Protein AF-A0A7C4FHX4-F1 (afdb_monomer_lite)

pLDDT: mean 87.37, std 19.57, range [30.48, 98.56]

Structure (mmCIF, N/CA/C/O backbone):
data_AF-A0A7C4FHX4-F1
#
_entry.id   AF-A0A7C4FHX4-F1
#
loop_
_atom_site.group_PDB
_atom_site.id
_atom_site.type_symbol
_atom_site.label_atom_id
_atom_site.label_alt_id
_atom_site.label_comp_id
_atom_site.label_asym_id
_atom_site.label_entity_id
_atom_site.label_seq_id
_atom_site.pdbx_PDB_ins_code
_atom_site.Cartn_x
_atom_site.Cartn_y
_atom_site.Cartn_z
_atom_site.occupancy
_atom_site.B_iso_or_equiv
_atom_site.auth_seq_id
_atom_site.auth_comp_id
_atom_site.auth_asym_id
_atom_site.auth_atom_id
_atom_site.pdbx_PDB_model_num
ATOM 1 N N . MET A 1 1 ? -48.547 7.059 -0.759 1.00 37.81 1 MET A N 1
ATOM 2 C CA . MET A 1 1 ? -47.807 5.894 -1.302 1.00 37.81 1 MET A CA 1
ATOM 3 C C . MET A 1 1 ? -46.432 6.343 -1.781 1.00 37.81 1 MET A C 1
ATOM 5 O O . MET A 1 1 ? -46.345 7.101 -2.734 1.00 37.81 1 MET A O 1
ATOM 9 N N . LYS A 1 2 ? -45.365 5.956 -1.067 1.00 35.03 2 LYS A N 1
ATOM 10 C CA . LYS A 1 2 ? -43.971 6.321 -1.378 1.00 35.03 2 LYS A CA 1
ATOM 11 C C . LYS A 1 2 ? -43.471 5.486 -2.561 1.00 35.03 2 LYS A C 1
ATOM 13 O O . LYS A 1 2 ? -43.389 4.265 -2.446 1.00 35.03 2 LYS A O 1
ATOM 18 N N . SER A 1 3 ? -43.112 6.125 -3.675 1.00 36.72 3 SER A N 1
ATOM 19 C CA . SER A 1 3 ? -42.456 5.446 -4.795 1.00 36.72 3 SER A CA 1
ATOM 20 C C . SER A 1 3 ? -41.048 5.010 -4.373 1.00 36.72 3 SER A C 1
ATOM 22 O O . SER A 1 3 ? -40.188 5.847 -4.082 1.00 36.72 3 SER A O 1
ATOM 24 N N . ARG A 1 4 ? -40.798 3.702 -4.327 1.00 38.78 4 ARG A N 1
ATOM 25 C CA . ARG A 1 4 ? -39.459 3.143 -4.125 1.00 38.78 4 ARG A CA 1
ATOM 26 C C . ARG A 1 4 ? -38.641 3.394 -5.394 1.00 38.78 4 ARG A C 1
ATOM 28 O O . ARG A 1 4 ? -38.799 2.670 -6.373 1.00 38.78 4 ARG A O 1
ATOM 35 N N . LYS A 1 5 ? -37.764 4.403 -5.389 1.00 38.41 5 LYS A N 1
ATOM 36 C CA . LYS A 1 5 ? -36.687 4.490 -6.383 1.00 38.41 5 LYS A CA 1
ATOM 37 C C . LYS A 1 5 ? -35.780 3.275 -6.168 1.00 38.41 5 LYS A C 1
ATOM 39 O O . LYS A 1 5 ? -35.130 3.166 -5.130 1.00 38.41 5 LYS A O 1
ATOM 44 N N . LYS A 1 6 ? -35.803 2.327 -7.110 1.00 33.31 6 LYS A N 1
ATOM 45 C CA . LYS A 1 6 ? -34.805 1.257 -7.200 1.00 33.31 6 LYS A CA 1
ATOM 46 C C . LYS A 1 6 ? -33.448 1.932 -7.381 1.00 33.31 6 LYS A C 1
ATOM 48 O O . LYS A 1 6 ? -33.211 2.569 -8.402 1.00 33.31 6 LYS A O 1
ATOM 53 N N . TRP A 1 7 ? -32.597 1.825 -6.371 1.00 30.48 7 TRP A N 1
ATOM 54 C CA . TRP A 1 7 ? -31.204 2.226 -6.468 1.00 30.48 7 TRP A CA 1
ATOM 55 C C . TRP A 1 7 ? -30.517 1.279 -7.454 1.00 30.48 7 TRP A C 1
ATOM 57 O O . TRP A 1 7 ? -30.493 0.066 -7.250 1.00 30.48 7 TRP A O 1
ATOM 67 N N . SER A 1 8 ? -30.032 1.831 -8.563 1.00 30.69 8 SER A N 1
ATOM 68 C CA . SER A 1 8 ? -29.131 1.162 -9.501 1.00 30.69 8 SER A CA 1
ATOM 69 C C . SER A 1 8 ? -27.881 0.668 -8.754 1.00 30.69 8 SER A C 1
ATOM 71 O O . SER A 1 8 ? -27.397 1.399 -7.890 1.00 30.69 8 SER A O 1
ATOM 73 N N . PRO A 1 9 ? -27.297 -0.503 -9.082 1.00 33.03 9 PRO A N 1
ATOM 74 C CA . PRO A 1 9 ? -26.186 -1.085 -8.320 1.00 33.03 9 PRO A CA 1
ATOM 75 C C . PRO A 1 9 ? -24.843 -0.356 -8.489 1.00 33.03 9 PRO A C 1
ATOM 77 O O . PRO A 1 9 ? -23.806 -0.875 -8.089 1.00 33.03 9 PRO A O 1
ATOM 80 N N . LEU A 1 10 ? -24.832 0.848 -9.061 1.00 31.66 10 LEU A N 1
ATOM 81 C CA . LEU A 1 10 ? -23.627 1.641 -9.271 1.00 31.66 10 LEU A CA 1
ATOM 82 C C . LEU A 1 10 ? -23.225 2.367 -7.974 1.00 31.66 10 LEU A C 1
ATOM 84 O O . LEU A 1 10 ? -23.135 3.590 -7.917 1.00 31.66 10 LEU A O 1
ATOM 88 N N . PHE A 1 11 ? -23.001 1.603 -6.905 1.00 30.61 11 PHE A N 1
ATOM 89 C CA . PHE A 1 11 ? -22.146 2.067 -5.822 1.00 30.61 11 PHE A CA 1
ATOM 90 C C . PHE A 1 11 ? -20.730 2.125 -6.389 1.00 30.61 11 PHE A C 1
ATOM 92 O O . PHE A 1 11 ? -20.066 1.106 -6.562 1.00 30.61 11 PHE A O 1
ATOM 99 N N . ILE A 1 12 ? -20.303 3.336 -6.741 1.00 35.62 12 ILE A N 1
ATOM 100 C CA . ILE A 1 12 ? -18.940 3.649 -7.162 1.00 35.62 12 ILE A CA 1
ATOM 101 C C . ILE A 1 12 ? -18.048 3.504 -5.924 1.00 35.62 12 ILE A C 1
ATOM 103 O O . ILE A 1 12 ? -17.749 4.464 -5.220 1.00 35.62 12 ILE A O 1
ATOM 107 N N . THR A 1 13 ? -17.654 2.272 -5.617 1.00 32.62 13 THR A N 1
ATOM 108 C CA . THR A 1 13 ? -16.429 2.019 -4.865 1.00 32.62 13 THR A CA 1
ATOM 109 C C . THR A 1 13 ? -15.268 2.370 -5.787 1.00 32.62 13 THR A C 1
ATOM 111 O O . THR A 1 13 ? -15.250 1.899 -6.924 1.00 32.62 13 THR A O 1
ATOM 114 N N . VAL A 1 14 ? -14.379 3.239 -5.296 1.00 41.62 14 VAL A N 1
ATOM 115 C CA . VAL A 1 14 ? -13.094 3.701 -5.853 1.00 41.62 14 VAL A CA 1
ATOM 116 C C . VAL A 1 14 ? -12.706 2.996 -7.165 1.00 41.62 14 VAL A C 1
ATOM 118 O O . VAL A 1 14 ? -12.509 1.779 -7.148 1.00 41.62 14 VAL A O 1
ATOM 121 N N . PRO A 1 15 ? -12.599 3.711 -8.303 1.00 38.47 15 PRO A N 1
ATOM 122 C CA . PRO A 1 15 ? -12.451 3.081 -9.605 1.00 38.47 15 PRO A CA 1
ATOM 123 C C . PRO A 1 15 ? -11.221 2.175 -9.613 1.00 38.47 15 PRO A C 1
ATOM 125 O O . PRO A 1 15 ? -10.069 2.604 -9.495 1.00 38.47 15 PRO A O 1
ATOM 128 N N . ASN A 1 16 ? -11.509 0.888 -9.743 1.00 36.78 16 ASN A N 1
ATOM 129 C CA . ASN A 1 16 ? -10.551 -0.152 -10.043 1.00 36.78 16 ASN A CA 1
ATOM 130 C C . ASN A 1 16 ? -9.837 0.262 -11.344 1.00 36.78 16 ASN A C 1
ATOM 132 O O . ASN A 1 16 ? -10.502 0.477 -12.360 1.00 36.78 16 ASN A O 1
ATOM 136 N N . VAL A 1 17 ? -8.507 0.406 -11.337 1.00 49.81 17 VAL A N 1
ATOM 137 C CA . VAL A 1 17 ? -7.730 0.923 -12.493 1.00 49.81 17 VAL A CA 1
ATOM 138 C C . VAL A 1 17 ? -7.957 0.079 -13.759 1.00 49.81 17 VAL A C 1
ATOM 140 O O . VAL A 1 17 ? -7.828 0.570 -14.875 1.00 49.81 17 VAL A O 1
ATOM 143 N N . ARG A 1 18 ? -8.375 -1.184 -13.600 1.00 46.84 18 ARG A N 1
ATOM 144 C CA . ARG A 1 18 ? -8.706 -2.103 -14.703 1.00 46.84 18 ARG A CA 1
ATOM 145 C C . ARG A 1 18 ? -10.135 -1.989 -15.249 1.00 46.84 18 ARG A C 1
ATOM 147 O O . ARG A 1 18 ? -10.425 -2.618 -16.263 1.00 46.84 18 ARG A O 1
ATOM 154 N N . LEU A 1 19 ? -11.032 -1.251 -14.591 1.00 45.66 19 LEU A N 1
ATOM 155 C CA . LEU A 1 19 ? -12.437 -1.122 -15.009 1.00 45.66 19 LEU A CA 1
ATOM 156 C C . LEU A 1 19 ? -12.704 0.091 -15.903 1.00 45.66 19 LEU A C 1
ATOM 158 O O . LEU A 1 19 ? -13.733 0.112 -16.574 1.00 45.66 19 LEU A O 1
ATOM 162 N N . VAL A 1 20 ? -11.772 1.045 -16.012 1.00 52.12 20 VAL A N 1
ATOM 163 C CA . VAL A 1 20 ? -11.787 2.017 -17.11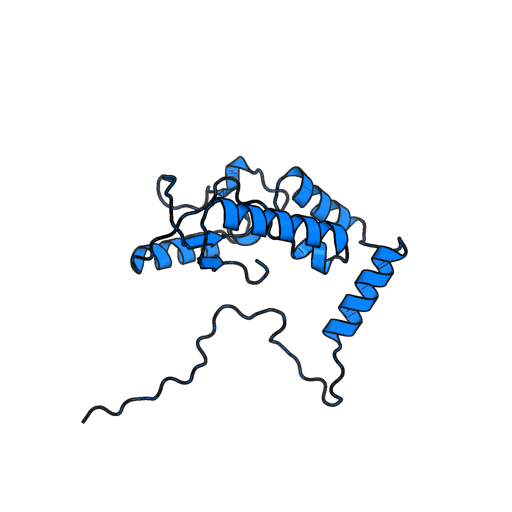8 1.00 52.12 20 VAL A CA 1
ATOM 164 C C . VAL A 1 20 ? -11.251 1.314 -18.366 1.00 52.12 20 VAL A C 1
ATOM 166 O O . VAL A 1 20 ? -10.170 1.602 -18.873 1.00 52.12 20 VAL A O 1
ATOM 169 N N . LYS A 1 21 ? -12.001 0.321 -18.853 1.00 48.88 21 LYS A N 1
ATOM 170 C CA . LYS A 1 21 ? -11.812 -0.187 -20.205 1.00 48.88 21 LYS A CA 1
ATOM 171 C C . LYS A 1 21 ? -12.320 0.905 -21.136 1.00 48.88 21 LYS A C 1
ATOM 173 O O . LYS A 1 21 ? -13.514 0.986 -21.405 1.00 48.88 21 LYS A O 1
ATOM 178 N N . VAL A 1 22 ? -11.420 1.754 -21.627 1.00 57.22 22 VAL A N 1
ATOM 179 C CA . VAL A 1 22 ? -11.656 2.392 -22.924 1.00 57.22 22 VAL A CA 1
ATOM 180 C C . VAL A 1 22 ? -11.724 1.228 -23.904 1.00 57.22 22 VAL A C 1
ATOM 182 O O . VAL A 1 22 ? -10.710 0.601 -24.207 1.00 57.22 22 VAL A O 1
ATOM 185 N N . VAL A 1 23 ? -12.946 0.831 -24.254 1.00 64.81 23 VAL A N 1
ATOM 186 C CA . VAL A 1 23 ? -13.182 -0.344 -25.088 1.00 64.81 23 VAL A CA 1
ATOM 187 C C . VAL A 1 23 ? -12.606 -0.030 -26.461 1.00 64.81 23 VAL A C 1
ATOM 189 O O . VAL A 1 23 ? -13.082 0.871 -27.150 1.00 64.81 23 VAL A O 1
ATOM 192 N N . CYS A 1 24 ? -11.553 -0.750 -26.847 1.00 70.12 24 CYS A N 1
ATOM 193 C CA . CYS A 1 24 ? -11.095 -0.738 -28.225 1.00 70.12 24 CYS A CA 1
ATOM 194 C C . CYS A 1 24 ? -12.240 -1.292 -29.089 1.00 70.12 24 CYS A C 1
ATOM 196 O O . CYS A 1 24 ? -12.691 -2.403 -28.808 1.00 70.12 24 CYS A O 1
ATOM 198 N N . PRO A 1 25 ? -12.699 -0.593 -30.145 1.00 78.12 25 PRO A N 1
ATOM 199 C CA . PRO A 1 25 ? -13.762 -1.103 -31.018 1.00 78.12 25 PRO A CA 1
ATOM 200 C C . PRO A 1 25 ? -13.433 -2.446 -31.688 1.00 78.12 25 PRO A C 1
ATOM 202 O O . PRO A 1 25 ? -14.314 -3.078 -32.254 1.00 78.12 25 PRO A O 1
ATOM 205 N N . GLN A 1 26 ? -12.162 -2.854 -31.656 1.00 83.19 26 GLN A N 1
ATOM 206 C CA . GLN A 1 26 ? -11.638 -4.101 -32.213 1.00 83.19 26 GLN A CA 1
ATOM 207 C C . GLN A 1 26 ? -11.336 -5.159 -31.134 1.00 83.19 26 GLN A C 1
ATOM 209 O O . GLN A 1 26 ? -10.627 -6.120 -31.408 1.00 83.19 26 GLN A O 1
ATOM 214 N N . ASP A 1 27 ? -11.807 -4.953 -29.899 1.00 81.12 27 ASP A N 1
ATOM 215 C CA . ASP A 1 27 ? -11.621 -5.858 -28.750 1.00 81.12 27 ASP A CA 1
ATOM 216 C C . ASP A 1 27 ? -10.149 -6.193 -28.423 1.00 81.12 27 ASP A C 1
ATOM 218 O O . ASP A 1 27 ? -9.807 -7.233 -27.863 1.00 81.12 27 ASP A O 1
ATOM 222 N N . ILE A 1 28 ? -9.233 -5.279 -28.757 1.00 83.06 28 ILE A N 1
ATOM 223 C CA . ILE A 1 28 ? -7.813 -5.434 -28.436 1.00 83.06 28 ILE A CA 1
ATOM 224 C C . ILE A 1 28 ? -7.590 -5.098 -26.958 1.00 83.06 28 ILE A C 1
ATOM 226 O O . ILE A 1 28 ? -7.807 -3.965 -26.517 1.00 83.06 28 ILE A O 1
ATOM 230 N N . GLU A 1 29 ? -7.065 -6.060 -26.195 1.00 84.69 29 GLU A N 1
ATOM 231 C CA . GLU A 1 29 ? -6.691 -5.889 -24.786 1.00 84.69 29 GLU A CA 1
ATOM 232 C C . GLU A 1 29 ? -5.381 -5.084 -24.622 1.00 84.69 29 GLU A C 1
ATOM 234 O O . GLU A 1 29 ? -4.370 -5.592 -24.128 1.00 84.69 29 GLU A O 1
ATOM 239 N N . VAL A 1 30 ? -5.375 -3.808 -25.023 1.00 85.31 30 VAL A N 1
ATOM 240 C CA . VAL A 1 30 ? -4.167 -2.955 -25.041 1.00 85.31 30 VAL A CA 1
ATOM 241 C C . VAL A 1 30 ? -3.443 -2.945 -23.690 1.00 85.31 30 VAL A C 1
ATOM 243 O O . VAL A 1 30 ? -2.233 -3.153 -23.642 1.00 85.31 30 VAL A O 1
ATOM 246 N N . SER A 1 31 ? -4.162 -2.782 -22.574 1.00 83.50 31 SER A N 1
ATOM 247 C CA . SER A 1 31 ? -3.558 -2.758 -21.232 1.00 83.50 31 SER A CA 1
ATOM 248 C C . SER A 1 31 ? -2.810 -4.052 -20.897 1.00 83.50 31 SER A C 1
ATOM 250 O O . SER A 1 31 ? -1.742 -4.012 -20.287 1.00 83.50 31 SER A O 1
ATOM 252 N N . LYS A 1 32 ? -3.341 -5.201 -21.330 1.00 87.00 32 LYS A N 1
ATOM 253 C CA . LYS A 1 32 ? -2.716 -6.511 -21.129 1.00 87.00 32 LYS A CA 1
ATOM 254 C C . LYS A 1 32 ? -1.471 -6.655 -21.993 1.00 87.00 32 LYS A C 1
ATOM 256 O O . LYS A 1 32 ? -0.438 -7.077 -21.485 1.00 87.00 32 LYS A O 1
ATOM 261 N N . ILE A 1 33 ? -1.545 -6.257 -23.264 1.00 90.62 33 ILE A N 1
ATOM 262 C CA . ILE A 1 33 ? -0.397 -6.273 -24.179 1.00 90.62 33 ILE A CA 1
ATOM 263 C C . ILE A 1 33 ? 0.738 -5.411 -23.614 1.00 90.62 33 ILE A C 1
ATOM 265 O O . ILE A 1 33 ? 1.866 -5.883 -23.491 1.00 90.62 33 ILE A O 1
ATOM 269 N N . VAL A 1 34 ? 0.436 -4.181 -23.191 1.00 90.62 34 VAL A N 1
ATOM 270 C CA . VAL A 1 34 ? 1.424 -3.264 -22.606 1.00 90.62 34 VAL A CA 1
ATOM 271 C C . VAL A 1 34 ? 2.045 -3.849 -21.333 1.00 90.62 34 VAL A C 1
ATOM 273 O O . VAL A 1 34 ? 3.268 -3.817 -21.190 1.00 90.62 34 VAL A O 1
ATOM 276 N N . ALA A 1 35 ? 1.244 -4.427 -20.433 1.00 89.94 35 ALA A N 1
ATOM 277 C CA . ALA A 1 35 ? 1.754 -5.069 -19.220 1.00 89.94 35 ALA A CA 1
ATOM 278 C C . ALA A 1 35 ? 2.677 -6.261 -19.539 1.00 89.94 35 ALA A C 1
ATOM 280 O O . ALA A 1 35 ? 3.766 -6.375 -18.977 1.00 89.94 35 ALA A O 1
ATOM 281 N N . LEU A 1 36 ? 2.292 -7.120 -20.489 1.00 92.56 36 LEU A N 1
ATOM 282 C CA . LEU A 1 36 ? 3.100 -8.270 -20.909 1.00 92.56 36 LEU A CA 1
ATOM 283 C C . LEU A 1 36 ? 4.427 -7.844 -21.548 1.00 92.56 36 LEU A C 1
ATOM 285 O O . LEU A 1 36 ? 5.474 -8.411 -21.225 1.00 92.56 36 LEU A O 1
ATOM 289 N N . ILE A 1 37 ? 4.401 -6.829 -22.417 1.00 93.81 37 ILE A N 1
ATOM 290 C CA . ILE A 1 37 ? 5.609 -6.270 -23.033 1.00 93.81 37 ILE A CA 1
ATOM 291 C C . ILE A 1 37 ? 6.533 -5.703 -21.955 1.00 93.81 37 ILE A C 1
ATOM 293 O O . ILE A 1 37 ? 7.724 -6.014 -21.949 1.00 93.81 37 ILE A O 1
ATOM 297 N N . ARG A 1 38 ? 5.995 -4.928 -21.005 1.00 94.31 38 ARG A N 1
ATOM 298 C CA . ARG A 1 38 ? 6.775 -4.365 -19.896 1.00 94.31 38 ARG A CA 1
ATOM 299 C C . ARG A 1 38 ? 7.463 -5.455 -19.076 1.00 94.31 38 ARG A C 1
ATOM 301 O O . ARG A 1 38 ? 8.671 -5.382 -18.865 1.00 94.31 38 ARG A O 1
ATOM 308 N N . ASN A 1 39 ? 6.736 -6.508 -18.707 1.00 93.81 39 ASN A N 1
ATOM 309 C CA . ASN A 1 39 ? 7.297 -7.647 -17.976 1.00 93.81 39 ASN A CA 1
ATOM 310 C C . ASN A 1 39 ? 8.415 -8.338 -18.771 1.00 93.81 39 ASN A C 1
ATOM 312 O O . ASN A 1 39 ? 9.437 -8.728 -18.206 1.00 93.81 39 ASN A O 1
ATOM 316 N N . LYS A 1 40 ? 8.263 -8.467 -20.097 1.00 95.12 40 LYS A N 1
ATOM 317 C CA . LYS A 1 40 ? 9.296 -9.047 -20.967 1.00 95.12 40 LYS A CA 1
ATOM 318 C C . LYS A 1 40 ? 10.543 -8.161 -21.054 1.00 95.12 40 LYS A C 1
ATOM 320 O O . LYS A 1 40 ? 11.649 -8.694 -21.051 1.00 95.12 40 LYS A O 1
ATOM 325 N N . ILE A 1 41 ? 10.383 -6.837 -21.102 1.00 95.62 41 ILE A N 1
ATOM 326 C CA . ILE A 1 41 ? 11.494 -5.869 -21.088 1.00 95.62 41 ILE A CA 1
ATOM 327 C C . ILE A 1 41 ? 12.308 -6.012 -19.798 1.00 95.62 41 ILE A C 1
ATOM 329 O O . ILE A 1 41 ? 13.532 -6.135 -19.872 1.00 95.62 41 ILE A O 1
ATOM 333 N N . VAL A 1 42 ? 11.638 -6.054 -18.641 1.00 95.56 42 VAL A N 1
ATOM 334 C CA . VAL A 1 42 ? 12.290 -6.255 -17.336 1.00 95.56 42 VAL A CA 1
ATOM 335 C C . VAL A 1 42 ? 12.991 -7.611 -17.278 1.00 95.56 42 VAL A C 1
ATOM 337 O O . VAL A 1 42 ? 14.182 -7.672 -16.988 1.00 95.56 42 VAL A O 1
ATOM 340 N N . LYS A 1 43 ? 12.303 -8.693 -17.669 1.00 94.06 43 LYS A N 1
ATOM 341 C CA . LYS A 1 43 ? 12.878 -10.049 -17.704 1.00 94.06 43 LYS A CA 1
ATOM 342 C C . LYS A 1 43 ? 14.124 -10.153 -18.592 1.00 94.06 43 LYS A C 1
ATOM 344 O O . LYS A 1 43 ? 15.015 -10.942 -18.304 1.00 94.06 43 LYS A O 1
ATOM 349 N N . ASN A 1 44 ? 14.191 -9.362 -19.661 1.00 95.50 44 ASN A N 1
ATOM 350 C CA . ASN A 1 44 ? 15.339 -9.307 -20.565 1.00 95.50 44 ASN A CA 1
ATOM 351 C C . ASN A 1 44 ? 16.440 -8.329 -20.092 1.00 95.50 44 ASN A C 1
ATOM 353 O O . ASN A 1 44 ? 17.325 -7.997 -20.877 1.00 95.50 44 ASN A O 1
ATOM 357 N N . GLY A 1 45 ? 16.370 -7.812 -18.860 1.00 93.75 45 GLY A N 1
ATOM 358 C CA . GLY A 1 45 ? 17.369 -6.903 -18.285 1.00 93.75 45 GLY A CA 1
ATOM 359 C C . GLY A 1 45 ? 17.349 -5.480 -18.852 1.00 93.75 45 GLY A C 1
ATOM 360 O O . GLY A 1 45 ? 18.231 -4.683 -18.544 1.00 93.75 45 GLY A O 1
ATOM 361 N N . LYS A 1 46 ? 16.346 -5.135 -19.671 1.00 93.88 46 LYS A N 1
ATOM 362 C CA . LYS A 1 46 ? 16.198 -3.808 -20.300 1.00 93.88 46 LYS A CA 1
ATOM 363 C C . LYS A 1 46 ? 15.334 -2.843 -19.478 1.00 93.88 46 LYS A C 1
ATOM 365 O O . LYS A 1 46 ? 15.085 -1.718 -19.899 1.00 93.88 46 LYS A O 1
ATOM 370 N N . GLY A 1 47 ? 14.869 -3.281 -18.313 1.00 92.50 47 GLY A N 1
ATOM 371 C CA . GLY A 1 47 ? 14.106 -2.493 -17.355 1.00 92.50 47 GLY A CA 1
ATOM 372 C C . GLY A 1 47 ? 14.169 -3.116 -15.954 1.00 92.50 47 GLY A C 1
ATOM 373 O O . GLY A 1 47 ? 14.866 -4.113 -15.775 1.00 92.50 47 GLY A O 1
ATOM 374 N N . PRO A 1 48 ? 13.450 -2.546 -14.974 1.00 94.38 48 PRO A N 1
ATOM 375 C CA . PRO A 1 48 ? 12.769 -1.259 -15.071 1.00 94.38 48 PRO A CA 1
ATOM 376 C C . PRO A 1 48 ? 13.787 -0.104 -15.115 1.00 94.38 48 PRO A C 1
ATOM 378 O O . PRO A 1 48 ? 14.967 -0.283 -14.806 1.00 94.38 48 PRO A O 1
ATOM 381 N N . LEU A 1 49 ? 13.357 1.083 -15.551 1.00 93.81 49 LEU A N 1
ATOM 382 C CA . LEU 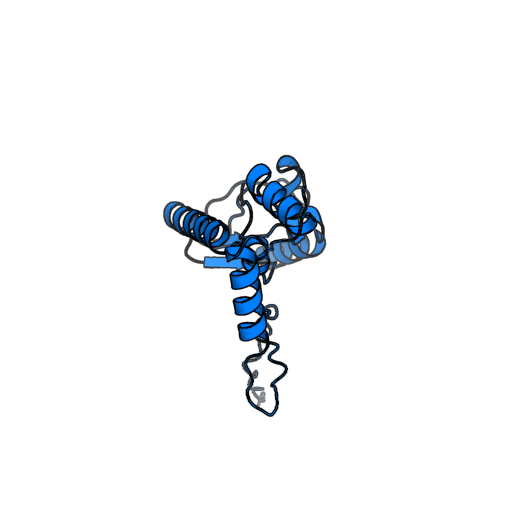A 1 49 ? 14.240 2.255 -15.656 1.00 93.81 49 LEU A CA 1
ATOM 383 C C . LEU A 1 49 ? 14.831 2.650 -14.285 1.00 93.81 49 LEU A C 1
ATOM 385 O O . LEU A 1 49 ? 14.206 2.373 -13.257 1.00 93.81 49 LEU A O 1
ATOM 389 N N . PRO A 1 50 ? 15.985 3.348 -14.235 1.00 94.94 50 PRO A N 1
ATOM 390 C CA . PRO A 1 50 ? 16.643 3.719 -12.976 1.00 94.94 50 PRO A CA 1
ATOM 391 C C . PRO A 1 50 ? 15.731 4.431 -11.966 1.00 94.94 50 PRO A C 1
ATOM 393 O O . PRO A 1 50 ? 15.787 4.148 -10.771 1.00 94.94 50 PRO A O 1
ATOM 396 N N . VAL A 1 51 ? 14.828 5.296 -12.441 1.00 94.44 51 VAL A N 1
ATOM 397 C CA . VAL A 1 51 ? 13.842 5.983 -11.589 1.00 94.44 51 VAL A CA 1
ATOM 398 C C . VAL A 1 51 ? 12.884 5.008 -10.896 1.00 94.44 51 VAL A C 1
ATOM 400 O O . VAL A 1 51 ? 12.596 5.150 -9.709 1.00 94.44 51 VAL A O 1
ATOM 403 N N . HIS A 1 52 ? 12.436 3.970 -11.603 1.00 95.38 52 HIS A N 1
ATOM 404 C CA . HIS A 1 52 ? 11.566 2.948 -11.035 1.00 95.38 52 HIS A CA 1
ATOM 405 C C . HIS A 1 52 ? 12.327 2.071 -10.040 1.00 95.38 52 HIS A C 1
ATOM 407 O O . HIS A 1 52 ? 11.791 1.793 -8.971 1.00 95.38 52 HIS A O 1
ATOM 413 N N . LYS A 1 53 ? 13.586 1.713 -10.341 1.00 95.69 53 LYS A N 1
ATOM 414 C CA . LYS A 1 53 ? 14.463 0.973 -9.416 1.00 95.69 53 LYS A CA 1
ATOM 415 C C . LYS A 1 53 ? 14.642 1.710 -8.091 1.00 95.69 53 LYS A C 1
ATOM 417 O O . LYS A 1 53 ? 14.512 1.090 -7.043 1.00 95.69 53 LYS A O 1
ATOM 422 N N . LYS A 1 54 ? 14.844 3.032 -8.126 1.00 96.56 54 LYS A N 1
ATOM 423 C CA . LYS A 1 54 ? 14.953 3.862 -6.916 1.00 96.56 54 LYS A CA 1
ATOM 424 C C . LYS A 1 54 ? 13.689 3.808 -6.051 1.00 96.56 54 LYS A C 1
ATOM 426 O O . LYS A 1 54 ? 13.782 3.707 -4.833 1.00 96.56 54 LYS A O 1
ATOM 431 N N . ILE A 1 55 ? 12.508 3.852 -6.668 1.00 97.25 55 ILE A N 1
ATOM 432 C CA . ILE A 1 55 ? 11.239 3.748 -5.932 1.00 97.25 55 ILE A CA 1
ATOM 433 C C . ILE A 1 55 ? 11.056 2.336 -5.363 1.00 97.25 55 ILE A C 1
ATOM 435 O O . ILE A 1 55 ? 10.666 2.200 -4.208 1.00 97.25 55 ILE A O 1
ATOM 439 N N . ILE A 1 56 ? 11.380 1.291 -6.133 1.00 97.25 56 ILE A N 1
ATOM 440 C CA . ILE A 1 56 ? 11.335 -0.101 -5.658 1.00 97.25 56 ILE A CA 1
ATOM 441 C C . ILE A 1 56 ? 12.269 -0.290 -4.460 1.00 97.25 56 ILE A C 1
ATOM 443 O O . ILE A 1 56 ? 11.855 -0.866 -3.461 1.00 97.25 56 ILE A O 1
ATOM 447 N N . GLN A 1 57 ? 13.486 0.247 -4.517 1.00 97.00 57 GLN A N 1
ATOM 448 C CA . GLN A 1 57 ? 14.420 0.221 -3.395 1.00 97.00 57 GLN A CA 1
ATOM 449 C C . GLN A 1 57 ? 13.829 0.904 -2.154 1.00 97.00 57 GLN A C 1
ATOM 451 O O . GLN A 1 57 ? 13.828 0.310 -1.083 1.00 97.00 57 GLN A O 1
ATOM 456 N N . GLY A 1 58 ? 13.224 2.087 -2.306 1.00 96.88 58 GLY A N 1
ATOM 457 C CA . GLY A 1 58 ? 12.521 2.753 -1.205 1.00 96.88 58 GLY A CA 1
ATOM 458 C C . GLY A 1 58 ? 11.383 1.912 -0.612 1.00 96.88 58 GLY A C 1
ATOM 459 O O . GLY A 1 58 ? 11.202 1.895 0.604 1.00 96.88 58 GLY A O 1
ATOM 460 N N . ILE A 1 59 ? 10.658 1.153 -1.443 1.00 97.88 59 ILE A N 1
ATOM 461 C CA . ILE A 1 59 ? 9.633 0.212 -0.968 1.00 97.88 59 ILE A CA 1
ATOM 462 C C . ILE A 1 59 ? 10.261 -0.915 -0.146 1.00 97.88 59 ILE A C 1
ATOM 464 O O . ILE A 1 59 ? 9.739 -1.234 0.918 1.00 97.88 59 ILE A O 1
ATOM 468 N N . LEU A 1 60 ? 11.359 -1.506 -0.620 1.00 96.94 60 LEU A N 1
ATOM 469 C CA . LEU A 1 60 ? 12.027 -2.621 0.057 1.00 96.94 60 LEU A CA 1
ATOM 470 C C . LEU A 1 60 ? 12.701 -2.194 1.369 1.00 96.94 60 LEU A C 1
ATOM 472 O O . LEU A 1 60 ? 12.698 -2.957 2.327 1.00 96.94 60 LEU A O 1
ATOM 476 N N . GLU A 1 61 ? 13.249 -0.981 1.426 1.00 96.88 61 GLU A N 1
ATOM 477 C CA . GLU A 1 61 ? 13.974 -0.472 2.596 1.00 96.88 61 GLU A CA 1
ATOM 478 C C . GLU A 1 61 ? 13.051 0.170 3.637 1.00 96.88 61 GLU A C 1
ATOM 480 O O . GLU A 1 61 ? 13.238 -0.022 4.836 1.00 96.88 61 GLU A O 1
ATOM 485 N N . LYS A 1 62 ? 12.059 0.953 3.195 1.00 96.75 62 LYS A N 1
ATOM 486 C CA . LYS A 1 62 ? 11.213 1.780 4.077 1.00 96.75 62 LYS A CA 1
ATOM 487 C C . LYS A 1 62 ? 9.753 1.343 4.118 1.00 96.75 62 LYS A C 1
ATOM 489 O O . LYS A 1 62 ? 8.930 1.997 4.760 1.00 96.75 62 LYS A O 1
ATOM 494 N N . GLY A 1 63 ? 9.384 0.302 3.375 1.00 96.50 63 GLY A N 1
ATOM 495 C CA . GLY A 1 63 ? 8.003 -0.173 3.310 1.00 96.50 63 GLY A CA 1
ATOM 496 C C . GLY A 1 63 ? 7.036 0.829 2.675 1.00 96.50 63 GLY A C 1
ATOM 497 O O . GLY A 1 63 ? 5.835 0.761 2.936 1.00 96.50 63 GLY A O 1
ATOM 498 N N . ASN A 1 64 ? 7.509 1.793 1.874 1.00 96.69 64 ASN A N 1
ATOM 499 C CA . ASN A 1 64 ? 6.627 2.742 1.195 1.00 96.69 64 ASN A CA 1
ATOM 500 C C . ASN A 1 64 ? 7.193 3.291 -0.126 1.00 96.69 64 ASN A C 1
ATOM 502 O O . ASN A 1 64 ? 8.398 3.434 -0.301 1.00 96.69 64 ASN A O 1
ATOM 506 N N . SER A 1 65 ? 6.302 3.628 -1.064 1.00 96.12 65 SER A N 1
ATOM 507 C CA . SER A 1 65 ? 6.658 4.040 -2.434 1.00 96.12 65 SER A CA 1
ATOM 508 C C . SER A 1 65 ? 7.014 5.517 -2.599 1.00 96.12 65 SER A C 1
ATOM 510 O O . SER A 1 65 ? 7.206 5.974 -3.722 1.00 96.12 65 SER A O 1
ATOM 512 N N . VAL A 1 66 ? 7.048 6.283 -1.510 1.00 95.62 66 VAL A N 1
ATOM 513 C CA . VAL A 1 66 ? 7.232 7.744 -1.545 1.00 95.62 66 VAL A CA 1
ATOM 514 C C . VAL A 1 66 ? 8.472 8.193 -0.778 1.00 95.62 66 VAL A C 1
ATOM 516 O O . VAL A 1 66 ? 8.703 9.388 -0.628 1.00 95.62 66 VAL A O 1
ATOM 519 N N . ASN A 1 67 ? 9.284 7.235 -0.316 1.00 95.06 67 ASN A N 1
ATOM 520 C CA . ASN A 1 67 ? 10.497 7.469 0.465 1.00 95.06 67 ASN A CA 1
ATOM 521 C C . ASN A 1 67 ? 10.252 8.222 1.793 1.00 95.06 67 ASN A C 1
ATOM 523 O O . ASN A 1 67 ? 11.172 8.845 2.326 1.00 95.06 67 ASN A O 1
ATOM 527 N N . GLY A 1 68 ? 9.026 8.155 2.320 1.00 95.38 68 GLY A N 1
ATOM 528 C CA . GLY A 1 68 ? 8.647 8.735 3.605 1.00 95.38 68 GLY A CA 1
ATOM 529 C C . GLY A 1 68 ? 9.306 7.995 4.765 1.00 95.38 68 GLY A C 1
ATOM 530 O O . GLY A 1 68 ? 9.605 6.802 4.662 1.00 95.38 68 GLY A O 1
ATOM 531 N N . ASP A 1 69 ? 9.545 8.704 5.863 1.00 96.50 69 ASP A N 1
ATOM 532 C CA . ASP A 1 69 ? 10.046 8.105 7.098 1.00 96.50 69 ASP A CA 1
ATOM 533 C C . ASP A 1 69 ? 8.949 7.206 7.716 1.00 96.50 69 ASP A C 1
ATOM 535 O O . ASP A 1 69 ? 7.815 7.662 7.893 1.00 96.50 69 ASP A O 1
ATOM 539 N N . PRO A 1 70 ? 9.225 5.922 8.014 1.00 96.31 70 PRO A N 1
ATOM 540 C CA . PRO A 1 70 ? 8.252 5.022 8.634 1.00 96.31 70 PRO A CA 1
ATOM 541 C C . PRO A 1 70 ? 7.612 5.563 9.921 1.00 96.31 70 PRO A C 1
ATOM 543 O O . PRO A 1 70 ? 6.425 5.325 10.136 1.00 96.31 70 PRO A O 1
ATOM 546 N N . SER A 1 71 ? 8.343 6.341 10.727 1.00 95.44 71 SER A N 1
ATOM 547 C CA . SER A 1 71 ? 7.828 6.937 11.972 1.00 95.44 71 SER A CA 1
ATOM 548 C C . SER A 1 71 ? 6.719 7.971 11.738 1.00 95.44 71 SER A C 1
ATOM 550 O O . SER A 1 71 ? 5.893 8.235 12.609 1.00 95.44 71 SER A O 1
ATOM 552 N N . GLU A 1 72 ? 6.637 8.519 10.527 1.00 95.44 72 GLU A N 1
ATOM 553 C CA . GLU A 1 72 ? 5.674 9.550 10.146 1.00 95.44 72 GLU A CA 1
ATOM 554 C C . GLU A 1 72 ? 4.334 8.979 9.675 1.00 95.44 72 GLU A C 1
ATOM 556 O O . GLU A 1 72 ? 3.389 9.737 9.434 1.00 95.44 72 GLU A O 1
ATOM 561 N N . ARG A 1 73 ? 4.242 7.653 9.497 1.00 95.94 73 ARG A N 1
ATOM 562 C CA . ARG A 1 73 ? 3.148 7.000 8.763 1.00 95.94 73 ARG A CA 1
ATOM 563 C C . ARG A 1 73 ? 1.763 7.339 9.302 1.00 95.94 73 ARG A C 1
ATOM 565 O O . ARG A 1 73 ? 0.816 7.441 8.526 1.00 95.94 73 ARG A O 1
ATOM 572 N N . LEU A 1 74 ? 1.642 7.488 10.617 1.00 96.50 74 LEU A N 1
ATOM 573 C CA . LEU A 1 74 ? 0.374 7.734 11.302 1.00 96.50 74 LEU A CA 1
ATOM 574 C C . LEU A 1 74 ? 0.159 9.201 11.691 1.00 96.50 74 LEU A C 1
ATOM 576 O O . LEU A 1 74 ? -0.841 9.512 12.329 1.00 96.50 74 LEU A O 1
ATOM 580 N N . ARG A 1 75 ? 1.021 10.137 11.261 1.00 95.94 75 ARG A N 1
ATOM 581 C CA . ARG A 1 75 ? 0.862 11.569 11.590 1.00 95.94 75 ARG A CA 1
ATOM 582 C C . ARG A 1 75 ? -0.432 12.205 11.077 1.00 95.94 75 ARG A C 1
ATOM 584 O O . ARG A 1 75 ? -0.762 13.311 11.481 1.00 95.94 75 ARG A O 1
ATOM 591 N N . TRP A 1 76 ? -1.128 11.559 10.147 1.00 96.19 76 TRP A N 1
ATOM 592 C CA . TRP A 1 76 ? -2.417 12.028 9.645 1.00 96.19 76 TRP A CA 1
ATOM 593 C C . TRP A 1 76 ? -3.584 11.680 10.586 1.00 96.19 76 TRP A C 1
ATOM 595 O O . TRP A 1 76 ? -4.664 12.228 10.406 1.00 96.19 76 TRP A O 1
ATOM 605 N N . VAL A 1 77 ? -3.417 10.785 11.570 1.00 96.81 77 VAL A N 1
ATOM 606 C CA . VAL A 1 77 ? -4.508 10.423 12.490 1.00 96.81 77 VAL A CA 1
ATOM 607 C C . VAL A 1 77 ? -4.853 11.649 13.357 1.00 96.81 77 VAL A C 1
ATOM 609 O O . VAL A 1 77 ? -3.971 12.174 14.032 1.00 96.81 77 VAL A O 1
ATOM 612 N N . PRO A 1 78 ? -6.111 12.136 13.352 1.00 95.19 78 PRO A N 1
ATOM 613 C CA . PRO A 1 78 ? -6.481 13.411 13.983 1.00 95.19 78 PRO A CA 1
ATOM 614 C C . PRO A 1 78 ? -6.667 13.330 15.509 1.00 95.19 78 PRO A C 1
ATOM 616 O O . PRO A 1 78 ? -7.077 14.304 16.135 1.00 95.19 78 PRO A O 1
ATOM 619 N N . GLU A 1 79 ? -6.411 12.170 16.107 1.00 94.50 79 GLU A N 1
ATOM 620 C CA . GLU A 1 79 ? -6.550 11.886 17.535 1.00 94.50 79 GLU A CA 1
ATOM 621 C C . GLU A 1 79 ? -5.377 11.003 17.998 1.00 94.50 79 GLU A C 1
ATOM 623 O O . GLU A 1 79 ? -4.722 10.388 17.148 1.00 94.50 79 GLU A O 1
ATOM 628 N N . PRO A 1 80 ? -5.077 10.925 19.310 1.00 93.38 80 PRO A N 1
ATOM 629 C CA . PRO A 1 80 ? -4.068 10.002 19.820 1.00 93.38 80 PRO A CA 1
ATOM 630 C C . PRO A 1 80 ? -4.327 8.581 19.314 1.00 93.38 80 PRO A C 1
ATOM 632 O O . PRO A 1 80 ? -5.423 8.040 19.469 1.00 93.38 80 PRO A O 1
ATOM 635 N N . PHE A 1 81 ? -3.329 7.998 18.655 1.00 91.38 81 PHE A N 1
ATOM 636 C CA . PHE A 1 81 ? -3.468 6.672 18.077 1.00 91.38 81 PHE A CA 1
ATOM 637 C C . PHE A 1 81 ? -3.422 5.608 19.175 1.00 91.38 81 PHE A C 1
ATOM 639 O O . PHE A 1 81 ? -2.435 5.490 19.898 1.00 91.38 81 PHE A O 1
ATOM 646 N N . GLU A 1 82 ? -4.479 4.805 19.256 1.00 89.94 82 GLU A N 1
ATOM 647 C CA . GLU A 1 82 ? -4.569 3.663 20.160 1.00 89.94 82 GLU A CA 1
ATOM 648 C C . GLU A 1 82 ? -4.638 2.366 19.343 1.00 89.94 82 GLU A C 1
ATOM 650 O O . GLU A 1 82 ? -5.611 2.154 18.603 1.00 89.94 82 GLU A O 1
ATOM 655 N N . PRO A 1 83 ? -3.635 1.475 19.459 1.00 91.69 83 PRO A N 1
ATOM 656 C CA . PRO A 1 83 ? -3.665 0.180 18.799 1.00 91.69 83 PRO A CA 1
ATOM 657 C C . PRO A 1 83 ? -4.871 -0.648 19.250 1.00 91.69 83 PRO A C 1
ATOM 659 O O . PRO A 1 83 ? -5.098 -0.873 20.439 1.00 91.69 83 PRO A O 1
ATOM 662 N N . ARG A 1 84 ? -5.637 -1.156 18.283 1.00 93.12 84 ARG A N 1
ATOM 663 C CA . ARG A 1 84 ? -6.784 -2.042 18.522 1.00 93.12 84 ARG A CA 1
ATOM 664 C C . ARG A 1 84 ? -6.679 -3.295 17.670 1.00 93.12 84 ARG A C 1
ATOM 666 O O . ARG A 1 84 ? -6.029 -3.301 16.627 1.00 93.12 84 ARG A O 1
ATOM 673 N N . ARG A 1 85 ? -7.334 -4.369 18.110 1.00 95.88 85 ARG A N 1
ATOM 674 C CA . ARG A 1 85 ? -7.478 -5.607 17.336 1.00 95.88 85 ARG A CA 1
ATOM 675 C C . ARG A 1 85 ? -8.875 -5.658 16.740 1.00 95.88 85 ARG A C 1
ATOM 677 O O . ARG A 1 85 ? -9.851 -5.487 17.456 1.00 95.88 85 ARG A O 1
ATOM 684 N N . SER A 1 86 ? -8.952 -5.936 15.446 1.00 97.81 86 SER A N 1
ATOM 685 C CA . SER A 1 86 ? -10.205 -6.183 14.738 1.00 97.81 86 SER A CA 1
ATOM 686 C C . SER A 1 86 ? -9.954 -7.179 13.612 1.00 97.81 86 SER A C 1
ATOM 688 O O . SER A 1 86 ? -8.839 -7.304 13.109 1.00 97.81 86 SER A O 1
ATOM 690 N N . ARG A 1 87 ? -11.007 -7.879 13.183 1.00 98.06 87 ARG A N 1
ATOM 691 C CA . ARG A 1 87 ? -10.968 -8.709 11.968 1.00 98.06 87 ARG A CA 1
ATOM 692 C C . ARG A 1 87 ? -11.058 -7.868 10.690 1.00 98.06 87 ARG A C 1
ATOM 694 O O . ARG A 1 87 ? -10.859 -8.402 9.597 1.00 98.06 87 ARG A O 1
ATOM 701 N N . THR A 1 88 ? -11.371 -6.578 10.817 1.00 98.56 88 THR A N 1
ATOM 702 C CA . THR A 1 88 ? -11.353 -5.609 9.722 1.00 98.56 88 THR A CA 1
ATOM 703 C C . THR A 1 88 ? -10.082 -4.775 9.804 1.00 98.56 88 THR A C 1
ATOM 705 O O . THR A 1 88 ? -9.838 -4.099 10.801 1.00 98.56 88 THR A O 1
ATOM 708 N N . LEU A 1 89 ? -9.289 -4.780 8.741 1.00 98.50 89 LEU A N 1
ATOM 709 C CA . LEU A 1 89 ? -8.113 -3.930 8.603 1.00 98.50 89 LEU A CA 1
ATOM 710 C C . LEU A 1 89 ? -8.440 -2.757 7.678 1.00 98.50 89 LEU A C 1
ATOM 712 O O . LEU A 1 89 ? -8.840 -2.965 6.532 1.00 98.50 89 LEU A O 1
ATOM 716 N N . PHE A 1 90 ? -8.244 -1.534 8.165 1.00 98.19 90 PHE A N 1
ATOM 717 C CA . PHE A 1 90 ? -8.135 -0.362 7.307 1.00 98.19 90 PHE A CA 1
ATOM 718 C C . PHE A 1 90 ? -6.686 -0.258 6.819 1.00 98.19 90 PHE A C 1
ATOM 720 O O . PHE A 1 90 ? -5.819 0.212 7.549 1.00 98.19 90 PHE A O 1
ATOM 727 N N . PHE A 1 91 ? -6.436 -0.768 5.612 1.00 97.94 91 PHE A N 1
ATOM 728 C CA . PHE A 1 91 ? -5.136 -0.752 4.952 1.00 97.94 91 PHE A CA 1
ATOM 729 C C . PHE A 1 91 ? -4.997 0.555 4.155 1.00 97.94 91 PHE A C 1
ATOM 731 O O . PHE A 1 91 ? -5.572 0.730 3.078 1.00 97.94 91 PHE A O 1
ATOM 738 N N . VAL A 1 92 ? -4.292 1.514 4.743 1.00 97.19 92 VAL A N 1
ATOM 739 C CA . VAL A 1 92 ? -4.295 2.935 4.369 1.00 97.19 92 VAL A CA 1
ATOM 740 C C . VAL A 1 92 ? -3.565 3.172 3.044 1.00 97.19 92 VAL A C 1
ATOM 742 O O . VAL A 1 92 ? -4.039 3.923 2.188 1.00 97.19 92 VAL A O 1
ATOM 745 N N . GLY A 1 93 ? -2.435 2.495 2.849 1.00 97.06 93 GLY A N 1
ATOM 746 C CA . GLY A 1 93 ? -1.561 2.617 1.690 1.00 97.06 93 GLY A CA 1
ATOM 747 C C . GLY A 1 93 ? -0.568 3.781 1.784 1.00 97.06 93 GLY A C 1
ATOM 748 O O . GLY A 1 93 ? -0.741 4.744 2.526 1.00 97.06 93 GLY A O 1
ATOM 749 N N . CYS A 1 94 ? 0.495 3.720 0.975 1.00 96.88 94 CYS A N 1
ATOM 750 C CA . CYS A 1 94 ? 1.602 4.679 1.051 1.00 96.88 94 CYS A CA 1
ATOM 751 C C . CYS A 1 94 ? 1.174 6.116 0.715 1.00 96.88 94 CYS A C 1
ATOM 753 O O . CYS A 1 94 ? 1.521 7.052 1.428 1.00 96.88 94 CYS A O 1
ATOM 755 N N . LEU A 1 95 ? 0.430 6.314 -0.376 1.00 96.12 95 LEU A N 1
ATOM 756 C CA . LEU A 1 95 ? 0.060 7.664 -0.809 1.00 96.12 95 LEU A CA 1
ATOM 757 C C . LEU A 1 95 ? -0.812 8.369 0.241 1.00 96.12 95 LEU A C 1
ATOM 759 O O . LEU A 1 95 ? -0.433 9.474 0.633 1.00 96.12 95 LEU A O 1
ATOM 763 N N . PRO A 1 96 ? -1.906 7.764 0.749 1.00 96.81 96 PRO A N 1
ATOM 764 C CA . PRO A 1 96 ? -2.712 8.406 1.781 1.00 96.81 96 PRO A CA 1
ATOM 765 C C . PRO A 1 96 ? -1.968 8.616 3.105 1.00 96.81 96 PRO A C 1
ATOM 767 O O . PRO A 1 96 ? -2.194 9.626 3.758 1.00 96.81 96 PRO A O 1
ATOM 770 N N . SER A 1 97 ? -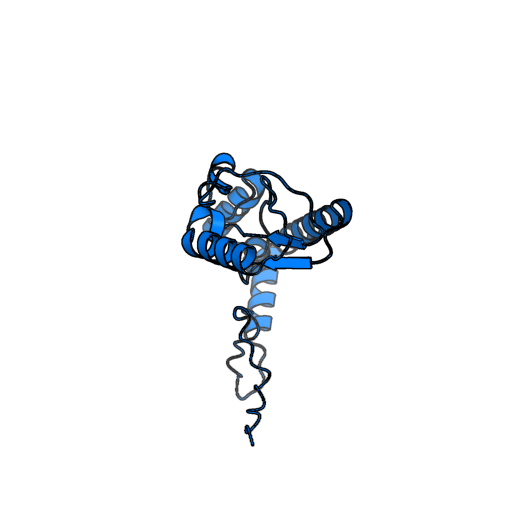1.037 7.735 3.492 1.00 97.12 97 SER A N 1
ATOM 771 C CA . SER A 1 97 ? -0.268 7.934 4.732 1.00 97.12 97 SER A CA 1
ATOM 772 C C . SER A 1 97 ? 0.701 9.124 4.683 1.00 97.12 97 SER A C 1
ATOM 774 O O . SER A 1 97 ? 0.972 9.734 5.715 1.00 97.12 97 SER A O 1
ATOM 776 N N . TYR A 1 98 ? 1.228 9.475 3.505 1.00 96.81 98 TYR A N 1
ATOM 777 C CA . TYR A 1 98 ? 2.347 10.421 3.398 1.00 96.81 98 TYR A CA 1
ATOM 778 C C . TYR A 1 98 ? 2.065 11.663 2.547 1.00 96.81 98 TYR A C 1
ATOM 780 O O . TYR A 1 98 ? 2.476 12.756 2.933 1.00 96.81 98 TYR A O 1
ATOM 788 N N . LEU A 1 99 ? 1.389 11.516 1.404 1.00 95.56 99 LEU A N 1
ATOM 789 C CA . LEU A 1 99 ? 1.216 12.588 0.412 1.00 95.56 99 LEU A CA 1
ATOM 790 C C . LEU A 1 99 ? -0.217 13.121 0.361 1.00 95.56 99 LEU A C 1
ATOM 792 O O . LEU A 1 99 ? -0.425 14.327 0.327 1.00 95.56 99 LEU A O 1
ATOM 796 N N . VAL A 1 100 ? -1.205 12.225 0.368 1.00 94.94 100 VAL A N 1
ATOM 797 C CA . VAL A 1 100 ? -2.633 12.555 0.234 1.00 94.94 100 VAL A CA 1
ATOM 798 C C . VAL A 1 100 ? -3.328 12.314 1.573 1.00 94.94 100 VAL A C 1
ATOM 800 O O . VAL A 1 100 ? -4.244 11.499 1.684 1.00 94.94 100 VAL A O 1
ATOM 803 N N . LYS A 1 101 ? -2.842 12.999 2.615 1.00 95.94 101 LYS A N 1
ATOM 804 C CA . LYS A 1 101 ? -3.249 12.771 4.013 1.00 95.94 101 LYS A CA 1
ATOM 805 C C . LYS A 1 101 ? -4.748 12.956 4.236 1.00 95.94 101 LYS A C 1
ATOM 807 O O . LYS A 1 101 ? -5.344 12.184 4.980 1.00 95.94 101 LYS A O 1
ATOM 812 N N . ASP A 1 102 ? -5.375 13.878 3.513 1.00 96.62 102 ASP A N 1
ATOM 813 C CA . ASP A 1 102 ? -6.821 14.109 3.567 1.00 96.62 102 ASP A CA 1
ATOM 814 C C . ASP A 1 102 ? -7.631 12.850 3.226 1.00 96.62 102 ASP A C 1
ATOM 816 O O . ASP A 1 102 ? -8.637 12.562 3.873 1.00 96.62 102 ASP A O 1
ATOM 820 N N . ALA A 1 103 ? -7.171 12.038 2.264 1.00 95.62 103 ALA A N 1
ATOM 821 C CA . ALA A 1 103 ? -7.844 10.786 1.920 1.00 95.62 103 ALA A CA 1
ATOM 822 C C . ALA A 1 103 ? -7.821 9.790 3.090 1.00 95.62 103 ALA A C 1
ATOM 824 O O . ALA A 1 103 ? -8.820 9.110 3.332 1.00 95.62 103 ALA A O 1
ATOM 825 N N . ALA A 1 104 ? -6.715 9.724 3.838 1.00 96.88 104 ALA A N 1
ATOM 826 C CA . ALA A 1 104 ? -6.617 8.889 5.030 1.00 96.88 104 ALA A CA 1
ATOM 827 C C . ALA A 1 104 ? -7.491 9.438 6.171 1.00 96.88 104 ALA A C 1
ATOM 829 O O . ALA A 1 104 ? -8.301 8.692 6.727 1.00 96.88 104 ALA A O 1
ATOM 830 N N . VAL A 1 105 ? -7.406 10.747 6.448 1.00 98.06 105 VAL A N 1
ATOM 831 C CA . VAL A 1 105 ? -8.190 11.444 7.485 1.00 98.06 105 VAL A CA 1
ATOM 832 C C . VAL A 1 105 ? -9.687 11.251 7.264 1.00 98.06 105 VAL A C 1
ATOM 834 O O . VAL A 1 105 ? -10.392 10.780 8.156 1.00 98.06 105 VAL A O 1
ATOM 837 N N . TYR A 1 106 ? -10.198 11.581 6.078 1.00 97.81 106 TYR A N 1
ATOM 838 C CA . TYR A 1 106 ? -11.635 11.516 5.823 1.00 97.81 106 TYR A CA 1
ATOM 839 C C . TYR A 1 106 ? -12.153 10.080 5.782 1.00 97.81 106 TYR A C 1
ATOM 841 O O . TYR A 1 106 ? -13.236 9.821 6.307 1.00 97.81 106 TYR A O 1
ATOM 849 N N . SER A 1 107 ? -11.376 9.132 5.244 1.00 97.38 107 SER A N 1
ATOM 850 C CA . SER A 1 107 ? -11.731 7.709 5.312 1.00 97.38 107 SER A CA 1
ATOM 851 C C . SER A 1 107 ? -11.854 7.255 6.767 1.00 97.38 107 SER A C 1
ATOM 853 O O . SER A 1 107 ? -12.874 6.686 7.148 1.00 97.38 107 SER A O 1
ATOM 855 N N . TYR A 1 108 ? -10.872 7.587 7.608 1.00 97.44 108 TYR A N 1
ATOM 856 C CA . TYR A 1 108 ? -10.881 7.272 9.036 1.00 97.44 108 TYR A CA 1
ATOM 857 C C . TYR A 1 108 ? -12.100 7.849 9.764 1.00 97.44 108 TYR A C 1
ATOM 859 O O . TYR A 1 108 ? -12.820 7.121 10.451 1.00 97.44 108 TYR A O 1
ATOM 867 N N . LEU A 1 109 ? -12.372 9.142 9.572 1.00 97.56 109 LEU A N 1
ATOM 868 C CA . LEU A 1 109 ? -13.504 9.824 10.200 1.00 97.56 109 LEU A CA 1
ATOM 869 C C . LEU A 1 109 ? -14.847 9.229 9.765 1.00 97.56 109 LEU A C 1
ATOM 871 O O . LEU A 1 109 ? -15.742 9.069 10.596 1.00 97.56 109 LEU A O 1
ATOM 875 N N . VAL A 1 110 ? -14.996 8.863 8.488 1.00 97.94 110 VAL A N 1
ATOM 876 C CA . VAL A 1 110 ? -16.207 8.200 7.985 1.00 97.94 110 VAL A CA 1
ATOM 877 C C . VAL A 1 110 ? -16.376 6.822 8.618 1.00 97.94 110 VAL A C 1
ATOM 879 O O . VAL A 1 110 ? -17.463 6.521 9.107 1.00 97.94 110 VAL A O 1
ATOM 882 N N . LEU A 1 111 ? -15.321 6.001 8.672 1.00 97.38 111 LEU A N 1
ATOM 883 C CA . LEU A 1 111 ? -15.388 4.676 9.298 1.00 97.38 111 LEU A CA 1
ATOM 884 C C . LEU A 1 111 ? -15.784 4.770 10.778 1.00 97.38 111 LEU A C 1
ATOM 886 O O . LEU A 1 111 ? -16.679 4.050 11.222 1.00 97.38 111 LEU A O 1
ATOM 890 N N . LYS A 1 112 ? -15.185 5.714 11.515 1.00 96.06 112 LYS A N 1
ATOM 891 C CA . LYS A 1 112 ? -15.526 6.011 12.914 1.00 96.06 112 LYS A CA 1
ATOM 892 C C . LYS A 1 112 ? -16.976 6.469 13.065 1.00 96.06 112 LYS A C 1
ATOM 894 O O . LYS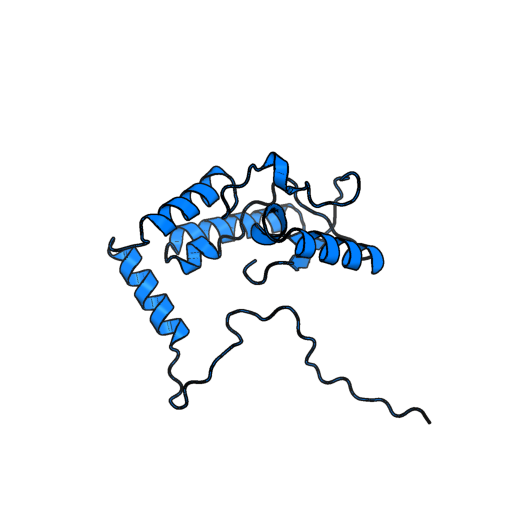 A 1 112 ? -17.693 5.943 13.911 1.00 96.06 112 LYS A O 1
ATOM 899 N N . LYS A 1 113 ? -17.431 7.410 12.231 1.00 97.69 113 LYS A N 1
ATOM 900 C CA . LYS A 1 113 ? -18.807 7.935 12.261 1.00 97.69 113 LYS A CA 1
ATOM 901 C C . LYS A 1 113 ? -19.851 6.858 11.963 1.00 97.69 113 LYS A C 1
ATOM 903 O O . LYS A 1 113 ? -20.952 6.912 12.500 1.00 97.69 113 LYS A O 1
ATOM 908 N N . LEU A 1 114 ? -19.508 5.889 11.119 1.00 97.75 114 LEU A N 1
ATOM 909 C CA . LEU A 1 114 ? -20.356 4.739 10.805 1.00 97.75 114 LEU A CA 1
ATOM 910 C C . LEU A 1 114 ? -20.312 3.637 11.875 1.00 97.75 114 LEU A C 1
ATOM 912 O O . LEU A 1 114 ? -21.007 2.636 11.724 1.00 97.75 114 LEU A O 1
ATOM 916 N N . GLY A 1 115 ? -19.507 3.793 12.932 1.00 96.75 115 GLY A N 1
ATOM 917 C CA . GLY A 1 115 ? -19.345 2.777 13.972 1.00 96.75 115 GLY A CA 1
ATOM 918 C C . GLY A 1 115 ? -18.733 1.477 13.449 1.00 96.75 115 GLY A C 1
ATOM 919 O O . GLY A 1 115 ? -19.001 0.409 13.993 1.00 96.75 115 GLY A O 1
ATOM 920 N N . ILE A 1 116 ? -17.952 1.542 12.365 1.00 96.88 116 ILE A N 1
ATOM 921 C CA . ILE A 1 116 ? -17.274 0.365 11.822 1.00 96.88 116 ILE A CA 1
ATOM 922 C C . ILE A 1 116 ? -16.136 0.001 12.776 1.00 96.88 116 ILE A C 1
ATOM 924 O O . ILE A 1 116 ? -15.292 0.839 13.083 1.00 96.88 116 ILE A O 1
ATOM 928 N N . ASP A 1 117 ? -16.104 -1.252 13.223 1.00 97.12 117 ASP A N 1
ATOM 929 C CA . ASP A 1 117 ? -14.961 -1.808 13.943 1.00 97.12 117 ASP A CA 1
ATOM 930 C C . ASP A 1 117 ? -13.827 -2.117 12.955 1.00 97.12 117 ASP A C 1
ATOM 932 O O . ASP A 1 117 ? -14.029 -2.865 11.991 1.00 97.12 117 ASP A O 1
ATOM 936 N N . PHE A 1 118 ? -12.656 -1.513 13.169 1.00 97.56 118 PHE A N 1
ATOM 937 C CA . PHE A 1 118 ? -11.458 -1.715 12.356 1.00 97.56 118 PHE A CA 1
ATOM 938 C C . PHE A 1 118 ? -10.174 -1.468 13.156 1.00 97.56 118 PHE A C 1
ATOM 940 O O . PHE A 1 118 ? -10.154 -0.741 14.152 1.00 97.56 118 PHE A O 1
ATOM 947 N N . MET A 1 119 ? -9.076 -2.042 12.666 1.00 97.88 119 MET A N 1
ATOM 948 C CA . MET A 1 119 ? -7.717 -1.767 13.128 1.00 97.88 119 MET A CA 1
ATOM 949 C C . MET A 1 119 ? -6.860 -1.145 12.021 1.00 97.88 119 MET A C 1
ATOM 951 O O . MET A 1 119 ? -7.192 -1.251 10.841 1.00 97.88 119 MET A O 1
ATOM 955 N N . ILE A 1 120 ? -5.753 -0.517 12.414 1.00 97.75 120 ILE A N 1
ATOM 956 C CA . ILE A 1 120 ? -4.699 0.015 11.539 1.00 97.75 120 ILE A CA 1
ATOM 957 C C . ILE A 1 120 ? -3.381 -0.628 11.983 1.00 97.75 120 ILE A C 1
ATOM 959 O O . ILE A 1 120 ? -3.183 -0.860 13.177 1.00 97.75 120 ILE A O 1
ATOM 963 N N . LEU A 1 121 ? -2.497 -0.935 11.036 1.00 96.38 121 LEU A N 1
ATOM 964 C CA . LEU A 1 121 ? -1.149 -1.424 11.325 1.00 96.38 121 LEU A CA 1
ATOM 965 C C . LEU A 1 121 ? -0.171 -0.245 11.345 1.00 96.38 121 LEU A C 1
ATOM 967 O O . LEU A 1 121 ? -0.081 0.499 10.371 1.00 96.38 121 LEU A O 1
ATOM 971 N N . GLU A 1 122 ? 0.580 -0.084 12.431 1.00 95.00 122 GLU A N 1
ATOM 972 C CA . GLU A 1 122 ? 1.613 0.962 12.540 1.00 95.00 122 GLU A CA 1
ATOM 973 C C . GLU A 1 122 ? 2.724 0.748 11.501 1.00 95.00 122 GLU A C 1
ATOM 975 O O . GLU A 1 122 ? 3.162 1.670 10.816 1.00 95.00 122 GLU A O 1
ATOM 980 N N . ASP A 1 123 ? 3.093 -0.513 11.308 1.00 95.31 123 ASP A N 1
ATOM 981 C CA . ASP A 1 123 ? 4.087 -1.026 10.373 1.00 95.31 123 ASP A CA 1
ATOM 982 C C . ASP A 1 123 ? 3.426 -1.640 9.119 1.00 95.31 123 ASP A C 1
ATOM 984 O O . ASP A 1 123 ? 3.867 -2.665 8.602 1.00 95.31 123 ASP A O 1
ATOM 988 N N . GLU A 1 124 ? 2.330 -1.050 8.627 1.00 96.25 124 GLU A N 1
ATOM 989 C CA . GLU A 1 124 ? 1.506 -1.588 7.525 1.00 96.25 124 GLU A CA 1
ATOM 990 C C . GLU A 1 124 ? 2.297 -1.991 6.264 1.00 96.25 124 GLU A C 1
ATOM 992 O O . GLU A 1 124 ? 1.928 -2.949 5.588 1.00 96.25 124 GLU A O 1
ATOM 997 N N . GLY A 1 125 ? 3.394 -1.294 5.955 1.00 95.44 125 GLY A N 1
ATOM 998 C CA . GLY A 1 125 ? 4.217 -1.570 4.777 1.00 95.44 125 GLY A CA 1
ATOM 999 C C . GLY A 1 125 ? 3.585 -1.099 3.460 1.00 95.44 125 GLY A C 1
ATOM 1000 O O . GLY A 1 125 ? 2.755 -0.183 3.430 1.00 95.44 125 GLY A O 1
ATOM 1001 N N . CYS A 1 126 ? 4.027 -1.681 2.342 1.00 97.50 126 CYS A N 1
ATOM 1002 C CA . CYS A 1 126 ? 3.553 -1.355 0.996 1.00 97.50 126 CYS A CA 1
ATOM 1003 C C . CYS A 1 126 ? 2.752 -2.524 0.417 1.00 97.50 126 CYS A C 1
ATOM 1005 O O . CYS A 1 126 ? 3.102 -3.684 0.629 1.00 97.50 126 CYS A O 1
ATOM 1007 N N . CYS A 1 127 ? 1.716 -2.229 -0.375 1.00 96.94 127 CYS A N 1
ATOM 1008 C CA . CYS A 1 127 ? 0.948 -3.269 -1.060 1.00 96.94 127 CYS A CA 1
ATOM 1009 C C . CYS A 1 127 ? 1.761 -4.003 -2.132 1.00 96.94 127 CYS A C 1
ATOM 1011 O O . CYS A 1 127 ? 1.512 -5.176 -2.353 1.00 96.94 127 CYS A O 1
ATOM 1013 N N . GLY A 1 128 ? 2.721 -3.338 -2.791 1.00 96.81 128 GLY A N 1
ATOM 1014 C CA . GLY A 1 128 ? 3.534 -3.911 -3.875 1.00 96.81 128 GLY A CA 1
ATOM 1015 C C . GLY A 1 128 ? 3.064 -3.605 -5.295 1.00 96.81 128 GLY A C 1
ATOM 1016 O O . GLY A 1 128 ? 3.787 -3.901 -6.245 1.00 96.81 128 GLY A O 1
ATOM 1017 N N . THR A 1 129 ? 1.915 -2.946 -5.470 1.00 95.94 129 THR A N 1
ATOM 1018 C CA . THR A 1 129 ? 1.366 -2.634 -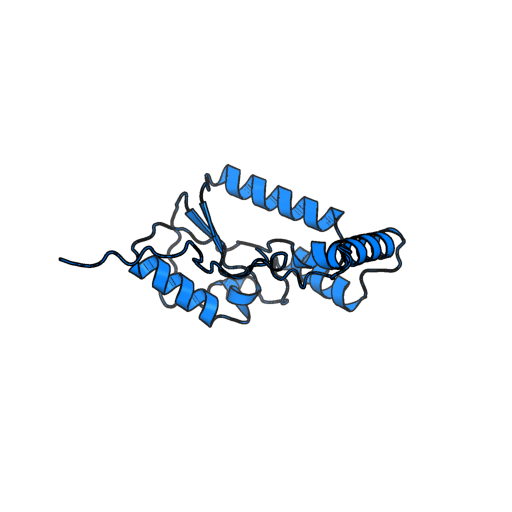6.803 1.00 95.94 129 THR A CA 1
ATOM 1019 C C . THR A 1 129 ? 2.320 -1.834 -7.681 1.00 95.94 129 THR A C 1
ATOM 1021 O O . THR A 1 129 ? 2.427 -2.115 -8.869 1.00 95.94 129 THR A O 1
ATOM 1024 N N . TYR A 1 130 ? 3.077 -0.888 -7.119 1.00 96.00 130 TYR A N 1
ATOM 1025 C CA . TYR A 1 130 ? 4.068 -0.153 -7.907 1.00 96.00 130 TYR A CA 1
ATOM 1026 C C . TYR A 1 130 ? 5.158 -1.077 -8.477 1.00 96.00 130 TYR A C 1
ATOM 1028 O O . TYR A 1 130 ? 5.535 -0.942 -9.637 1.00 96.00 130 TYR A O 1
ATOM 1036 N N . ILE A 1 131 ? 5.642 -2.038 -7.680 1.00 96.50 131 ILE A N 1
ATOM 1037 C CA . ILE A 1 131 ? 6.654 -3.018 -8.105 1.00 96.50 131 ILE A CA 1
ATOM 1038 C C . ILE A 1 131 ? 6.096 -3.878 -9.246 1.00 96.50 131 ILE A C 1
ATOM 1040 O O . ILE A 1 131 ? 6.768 -4.086 -10.258 1.00 96.50 131 ILE A O 1
ATOM 1044 N N . PHE A 1 132 ? 4.843 -4.320 -9.105 1.00 95.69 132 PHE A N 1
ATOM 1045 C CA . PHE A 1 132 ? 4.144 -5.096 -10.125 1.00 95.69 132 PHE A CA 1
ATOM 1046 C C . PHE A 1 132 ? 4.014 -4.309 -11.433 1.00 95.69 132 PHE A C 1
ATOM 1048 O O . PHE A 1 132 ? 4.406 -4.794 -12.493 1.00 95.69 132 PHE A O 1
ATOM 1055 N N . GLU A 1 133 ? 3.529 -3.069 -11.359 1.00 93.50 133 GLU A N 1
ATOM 1056 C CA . GLU A 1 133 ? 3.340 -2.216 -12.532 1.00 93.50 133 GLU A CA 1
ATOM 1057 C C . GLU A 1 133 ? 4.661 -1.780 -13.172 1.00 93.50 133 GLU A C 1
ATOM 1059 O O . GLU A 1 133 ? 4.696 -1.565 -14.382 1.00 93.50 133 GLU A O 1
ATOM 1064 N N . ALA A 1 134 ? 5.759 -1.716 -12.413 1.00 94.94 134 ALA A N 1
ATOM 1065 C CA . ALA A 1 134 ? 7.103 -1.497 -12.946 1.00 94.94 134 ALA A CA 1
ATOM 1066 C C . ALA A 1 134 ? 7.654 -2.714 -13.719 1.00 94.94 134 ALA A C 1
ATOM 1068 O O . ALA A 1 134 ? 8.635 -2.575 -14.447 1.00 94.94 134 ALA A O 1
ATOM 1069 N N . GLY A 1 135 ? 7.012 -3.880 -13.612 1.00 94.88 135 GLY A N 1
ATOM 1070 C CA . GLY A 1 135 ? 7.372 -5.118 -14.306 1.00 94.88 135 GLY A CA 1
ATOM 1071 C C . GLY A 1 135 ? 8.262 -6.072 -13.503 1.00 94.88 135 GLY A C 1
ATOM 1072 O O . GLY A 1 135 ? 8.637 -7.127 -14.015 1.00 94.88 135 GLY A O 1
ATOM 1073 N N . GLU A 1 136 ? 8.558 -5.754 -12.240 1.00 95.44 136 GLU A N 1
ATOM 1074 C CA . GLU A 1 136 ? 9.322 -6.600 -11.307 1.00 95.44 136 GLU A CA 1
ATOM 1075 C C . GLU A 1 136 ? 8.408 -7.630 -10.626 1.00 95.44 136 GLU A C 1
ATOM 1077 O O . GLU A 1 136 ? 8.248 -7.684 -9.403 1.00 95.44 136 GLU A O 1
ATOM 1082 N N . VAL A 1 137 ? 7.758 -8.453 -11.450 1.00 95.00 137 VAL A N 1
ATOM 1083 C CA . VAL A 1 137 ? 6.655 -9.334 -11.034 1.00 95.00 137 VAL A CA 1
ATOM 1084 C C . VAL A 1 137 ? 7.059 -10.287 -9.907 1.00 95.00 137 VAL A C 1
ATOM 1086 O O . VAL A 1 137 ? 6.293 -10.476 -8.970 1.00 95.00 137 VAL A O 1
ATOM 1089 N N . GLN A 1 138 ? 8.272 -10.844 -9.942 1.00 95.00 138 GLN A N 1
ATOM 1090 C CA . GLN A 1 138 ? 8.733 -11.795 -8.921 1.00 95.00 138 GLN A CA 1
ATOM 1091 C C . GLN A 1 138 ? 8.871 -11.154 -7.533 1.00 95.00 138 GLN A C 1
ATOM 1093 O O . GLN A 1 138 ? 8.548 -11.783 -6.523 1.00 95.00 138 GLN A O 1
ATOM 1098 N N . ILE A 1 139 ? 9.342 -9.904 -7.480 1.00 95.88 139 ILE A N 1
ATOM 1099 C CA . ILE A 1 139 ? 9.461 -9.142 -6.232 1.00 95.88 139 ILE A CA 1
ATOM 1100 C C . ILE A 1 139 ? 8.061 -8.784 -5.727 1.00 95.88 139 ILE A C 1
ATOM 1102 O O . ILE A 1 139 ? 7.761 -8.987 -4.552 1.00 95.88 139 ILE A O 1
ATOM 1106 N N . ALA A 1 140 ? 7.181 -8.323 -6.620 1.00 96.94 140 ALA A N 1
ATOM 1107 C CA . ALA A 1 140 ? 5.808 -7.983 -6.263 1.00 96.94 140 ALA A CA 1
ATOM 1108 C C . ALA A 1 140 ? 5.028 -9.188 -5.715 1.00 96.94 140 ALA A C 1
ATOM 1110 O O . ALA A 1 140 ? 4.399 -9.087 -4.667 1.00 96.94 140 ALA A O 1
ATOM 1111 N N . GLU A 1 141 ? 5.120 -10.350 -6.368 1.00 97.06 141 GLU A N 1
ATOM 1112 C CA . GLU A 1 141 ? 4.469 -11.580 -5.910 1.00 97.06 141 GLU A CA 1
ATOM 1113 C C . GLU A 1 141 ? 4.929 -12.017 -4.519 1.00 97.06 141 GLU A C 1
ATOM 1115 O O . GLU A 1 141 ? 4.128 -12.531 -3.737 1.00 97.06 141 GLU A O 1
ATOM 1120 N N . ARG A 1 142 ? 6.216 -11.836 -4.203 1.00 97.50 142 ARG A N 1
ATOM 1121 C CA . ARG A 1 142 ? 6.734 -12.114 -2.862 1.00 97.50 142 ARG A CA 1
ATOM 1122 C C . ARG A 1 142 ? 6.046 -11.223 -1.833 1.00 97.50 142 ARG A C 1
ATOM 1124 O O . ARG A 1 142 ? 5.506 -11.750 -0.867 1.00 97.50 142 ARG A O 1
ATOM 1131 N N . LEU A 1 143 ? 5.989 -9.917 -2.089 1.00 97.12 143 LEU A N 1
ATOM 1132 C CA . LEU A 1 143 ? 5.368 -8.962 -1.174 1.00 97.12 143 LEU A CA 1
ATOM 1133 C C . LEU A 1 143 ? 3.857 -9.204 -1.020 1.00 97.12 143 LEU A C 1
ATOM 1135 O O . LEU A 1 143 ? 3.319 -9.121 0.081 1.00 97.12 143 LEU A O 1
ATOM 1139 N N . PHE A 1 144 ? 3.168 -9.578 -2.103 1.00 97.50 144 PHE A N 1
ATOM 1140 C CA . PHE A 1 144 ? 1.757 -9.970 -2.048 1.00 97.50 144 PHE A CA 1
ATOM 1141 C C . PHE A 1 144 ? 1.537 -11.194 -1.155 1.00 97.50 144 PHE A C 1
ATOM 1143 O O . PHE A 1 144 ? 0.608 -11.196 -0.346 1.00 97.50 144 PHE A O 1
ATOM 1150 N N . ARG A 1 145 ? 2.394 -12.219 -1.268 1.00 98.12 145 ARG A N 1
ATOM 1151 C CA . ARG A 1 145 ? 2.334 -13.412 -0.409 1.00 98.12 145 ARG A CA 1
ATOM 1152 C C . ARG A 1 145 ? 2.613 -13.068 1.052 1.00 98.12 145 ARG A C 1
ATOM 1154 O O . ARG A 1 145 ? 1.839 -13.468 1.913 1.00 98.12 145 ARG A O 1
ATOM 1161 N N . GLU A 1 146 ? 3.643 -12.272 1.324 1.00 97.69 146 GLU A N 1
ATOM 1162 C CA . GLU A 1 146 ? 3.983 -11.823 2.681 1.00 97.69 146 GLU A CA 1
ATOM 1163 C C . GLU A 1 146 ? 2.829 -11.048 3.334 1.00 97.69 146 GLU A C 1
ATOM 1165 O O . GLU A 1 146 ? 2.463 -11.335 4.476 1.00 97.69 146 GLU A O 1
ATOM 1170 N N . ASN A 1 147 ? 2.194 -10.130 2.596 1.00 97.50 147 ASN A N 1
ATOM 1171 C CA . ASN A 1 147 ? 1.015 -9.400 3.065 1.00 97.50 147 ASN A CA 1
ATOM 1172 C C . ASN A 1 147 ? -0.170 -10.341 3.326 1.00 97.50 147 ASN A C 1
ATOM 1174 O O . ASN A 1 147 ? -0.781 -10.277 4.393 1.00 97.50 147 ASN A O 1
ATOM 1178 N N . ALA A 1 148 ? -0.474 -11.253 2.398 1.00 97.62 148 ALA A N 1
ATOM 1179 C CA . ALA A 1 148 ? -1.564 -12.214 2.559 1.00 97.62 148 ALA A CA 1
ATOM 1180 C C . ALA A 1 148 ? -1.354 -13.134 3.776 1.00 97.62 148 ALA A C 1
ATOM 1182 O O . ALA A 1 148 ? -2.269 -13.322 4.584 1.00 97.62 148 ALA A O 1
ATOM 1183 N N . ASP A 1 149 ? -0.139 -13.655 3.953 1.00 98.38 149 ASP A N 1
ATOM 1184 C CA . ASP A 1 149 ? 0.226 -14.499 5.090 1.00 98.38 149 ASP A CA 1
ATOM 1185 C C . ASP A 1 149 ? 0.150 -13.726 6.405 1.00 98.38 149 ASP A C 1
ATOM 1187 O O . ASP A 1 149 ? -0.344 -14.242 7.412 1.00 98.38 149 ASP A O 1
ATOM 1191 N N . ARG A 1 150 ? 0.599 -12.468 6.404 1.00 98.00 150 ARG A N 1
ATOM 1192 C CA . ARG A 1 150 ? 0.496 -11.577 7.558 1.00 98.00 150 ARG A CA 1
ATOM 1193 C C . ARG A 1 150 ? -0.961 -11.329 7.937 1.00 98.00 150 ARG A C 1
ATOM 1195 O O . ARG A 1 150 ? -1.315 -11.490 9.103 1.00 98.00 150 ARG A O 1
ATOM 1202 N N . PHE A 1 151 ? -1.819 -10.996 6.976 1.00 97.75 151 PHE A N 1
ATOM 1203 C CA . PHE A 1 151 ? -3.247 -10.777 7.219 1.00 97.75 151 PHE A CA 1
ATOM 1204 C C . PHE A 1 151 ? -3.923 -12.033 7.772 1.00 97.75 151 PHE A C 1
ATOM 1206 O O . PHE A 1 151 ? -4.685 -11.945 8.736 1.00 97.75 151 PHE A O 1
ATOM 1213 N N . LYS A 1 152 ? -3.573 -13.212 7.242 1.00 98.00 152 LYS A N 1
ATOM 1214 C CA . LYS A 1 152 ? -4.062 -14.499 7.747 1.00 98.00 152 LYS A CA 1
ATOM 1215 C C . LYS A 1 152 ? -3.627 -14.754 9.192 1.00 98.00 152 LYS A C 1
ATOM 1217 O O . LYS A 1 152 ? -4.468 -15.103 10.016 1.00 98.00 152 LYS A O 1
ATOM 1222 N N . LYS A 1 153 ? -2.347 -14.537 9.522 1.00 98.12 153 LYS A N 1
ATOM 1223 C CA . LYS A 1 153 ? -1.814 -14.673 10.894 1.00 98.12 153 LYS A CA 1
ATOM 1224 C C . LYS A 1 153 ? -2.483 -13.714 11.880 1.00 98.12 153 LYS A C 1
ATOM 1226 O O . LYS A 1 153 ? -2.688 -14.069 13.034 1.00 98.12 153 LYS A O 1
ATOM 1231 N N . LEU A 1 154 ? -2.836 -12.515 11.423 1.00 97.50 154 LEU A N 1
ATOM 1232 C CA . LEU A 1 154 ? -3.527 -11.500 12.219 1.00 97.50 154 LEU A CA 1
ATOM 1233 C C . LEU A 1 154 ? -5.046 -11.732 12.332 1.00 97.50 154 LEU A C 1
ATOM 1235 O O . LEU A 1 154 ? -5.710 -10.995 13.055 1.00 97.50 154 LEU A O 1
ATOM 1239 N N . GLY A 1 155 ? -5.604 -12.735 11.642 1.00 97.94 155 GLY A N 1
ATOM 1240 C CA . GLY A 1 155 ? -7.038 -13.038 11.670 1.00 97.94 155 GLY A CA 1
ATOM 1241 C C . GLY A 1 155 ? -7.909 -12.050 10.886 1.00 97.94 155 GLY A C 1
ATOM 1242 O O . GLY A 1 155 ? -9.116 -11.968 11.130 1.00 97.94 155 GLY A O 1
ATOM 1243 N N . ILE A 1 156 ? -7.318 -11.301 9.950 1.00 98.31 156 ILE A N 1
ATOM 1244 C CA . ILE A 1 156 ? -8.032 -10.327 9.122 1.00 98.31 156 ILE A CA 1
ATOM 1245 C C . ILE A 1 156 ? -8.927 -11.061 8.121 1.00 98.31 156 ILE A C 1
ATOM 1247 O O . ILE A 1 156 ? -8.469 -11.895 7.343 1.00 98.31 156 ILE A O 1
ATOM 1251 N N . THR A 1 157 ? -10.214 -10.725 8.123 1.00 97.44 157 THR A N 1
ATOM 1252 C CA . THR A 1 157 ? -11.217 -11.254 7.182 1.00 97.44 157 THR A CA 1
ATOM 1253 C C . THR A 1 157 ? -11.809 -10.187 6.274 1.00 97.44 157 THR A C 1
ATOM 1255 O O . THR A 1 157 ? -12.480 -10.519 5.301 1.00 97.44 157 THR A O 1
ATOM 1258 N N . ARG A 1 158 ? -11.595 -8.907 6.591 1.00 97.94 158 ARG A N 1
ATOM 1259 C CA . ARG A 1 158 ? -12.096 -7.780 5.805 1.00 97.94 158 ARG A CA 1
ATOM 1260 C C . ARG A 1 158 ? -11.006 -6.730 5.649 1.00 97.94 158 ARG A C 1
ATOM 1262 O O . ARG A 1 158 ? -10.395 -6.331 6.633 1.00 97.94 158 ARG A O 1
ATOM 1269 N N . LEU A 1 159 ? -10.807 -6.265 4.421 1.00 97.06 159 LEU A N 1
ATOM 1270 C CA . LEU A 1 159 ? -9.931 -5.141 4.101 1.00 97.06 159 LEU A CA 1
ATOM 1271 C C . LEU A 1 159 ? -10.782 -3.943 3.686 1.00 97.06 159 LEU A C 1
ATOM 1273 O O . LEU A 1 159 ? -11.745 -4.081 2.930 1.00 97.06 159 LEU A O 1
ATOM 1277 N N . ILE A 1 160 ? -10.421 -2.773 4.192 1.00 97.62 160 ILE A N 1
ATOM 1278 C CA . ILE A 1 160 ? -10.901 -1.477 3.727 1.00 97.62 160 ILE A CA 1
ATOM 1279 C C . ILE A 1 160 ? -9.668 -0.731 3.238 1.00 97.62 160 ILE A C 1
ATOM 1281 O O . ILE A 1 160 ? -8.694 -0.636 3.976 1.00 97.62 160 ILE A O 1
ATOM 1285 N N . VAL A 1 161 ? -9.701 -0.216 2.013 1.00 96.38 161 VAL A N 1
ATOM 1286 C CA . VAL A 1 161 ? -8.565 0.488 1.407 1.00 96.38 161 VAL A CA 1
ATOM 1287 C C . VAL A 1 161 ? -8.960 1.905 1.017 1.00 96.38 161 VAL A C 1
ATOM 1289 O O . VAL A 1 161 ? -10.058 2.130 0.509 1.00 96.38 161 VAL A O 1
ATOM 1292 N N . ALA A 1 162 ? -8.059 2.860 1.245 1.00 91.56 162 ALA A N 1
ATOM 1293 C CA . ALA A 1 162 ? -8.196 4.232 0.740 1.00 91.56 162 ALA A CA 1
ATOM 1294 C C . ALA A 1 162 ? -7.498 4.426 -0.620 1.00 91.56 162 ALA A C 1
ATOM 1296 O O . ALA A 1 162 ? -7.786 5.377 -1.345 1.00 91.56 162 ALA A O 1
ATOM 1297 N N . CYS A 1 163 ? -6.585 3.521 -0.981 1.00 90.38 163 CYS A N 1
ATOM 1298 C CA . CYS A 1 163 ? -5.857 3.526 -2.243 1.00 90.38 163 CYS A CA 1
ATOM 1299 C C . CYS A 1 163 ? -6.317 2.350 -3.108 1.00 90.38 163 CYS A C 1
ATOM 1301 O O . CYS A 1 163 ? -6.227 1.205 -2.691 1.00 90.38 163 CYS A O 1
ATOM 1303 N N . ASN A 1 164 ? -6.753 2.631 -4.335 1.00 86.56 164 ASN A N 1
ATOM 1304 C CA . ASN A 1 164 ? -7.205 1.626 -5.304 1.00 86.56 164 ASN A CA 1
ATOM 1305 C C . ASN A 1 164 ? -6.118 0.650 -5.776 1.00 86.56 164 ASN A C 1
ATOM 1307 O O . ASN A 1 164 ? -6.437 -0.391 -6.342 1.00 86.56 164 ASN A O 1
ATOM 1311 N N . GLY A 1 165 ? -4.846 1.018 -5.624 1.00 87.12 165 GLY A N 1
ATOM 1312 C CA . GLY A 1 165 ? -3.730 0.129 -5.912 1.00 87.12 165 GLY A CA 1
ATOM 1313 C C . GLY A 1 165 ? -3.464 -0.885 -4.799 1.00 87.12 165 GLY A C 1
ATOM 1314 O O . GLY A 1 165 ? -2.661 -1.785 -5.014 1.00 87.12 165 GLY A O 1
ATOM 1315 N N . CYS A 1 166 ? -4.051 -0.726 -3.615 1.00 88.81 166 CYS A N 1
ATOM 1316 C CA . CYS A 1 166 ? -3.923 -1.673 -2.508 1.00 88.81 166 CYS A CA 1
ATOM 1317 C C . CYS A 1 166 ? -5.083 -2.669 -2.538 1.00 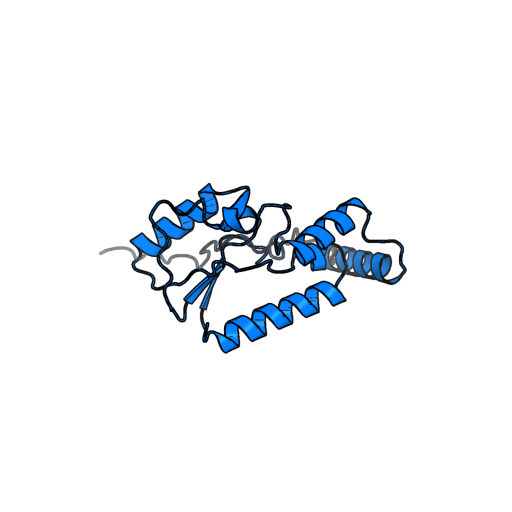88.81 166 CYS A C 1
ATOM 1319 O O . CYS A 1 166 ? -4.815 -3.855 -2.259 1.00 88.81 166 CYS A O 1
#

Secondary structure (DSSP, 8-state):
--------S----S--TTT-----TT---HHHHHHHHHHHHHHTTS-S-HHHHHHHHHHHHHSSTT---GGGTTTT-SS-------SEEEE--HHHHHT-HHHHHHHHHHHHHTT---B--TT----SHHHHHTT-HHHHHHHHHHHHHHHHHTT--EEEESSTT-

Sequence (166 aa):
MKSRKKWSPLFITVPNVRLVKVVCPQDIEVSKIVALIRNKIVKNGKGPLPVHKKIIQGILEKGNSVNGDPSERLRWVPEPFEPRRSRTLFFVGCLPSYLVKDAAVYSYLVLKKLGIDFMILEDEGCCGTYIFEAGEVQIAERLFRENADRFKKLGITRLIVACNGC

Radius of gyration: 18.75 Å; chains: 1; bounding box: 65×29×52 Å

Foldseek 3Di:
DDDDDDDDPPPPDDDQPVPPPPQDPVNDPVVVVVLVVLLVCVVVVNDDDPVLVVQVVCLVPQLASPNDHLQQQCVLAPDPDDFDADLEEALEARCCRPPVVVLVHVVVVVCVVVVPDYGYDSPSGHQLLSVSSSNVVVVSVVSNVVNVVVSVVSNHPHYHYSDSSD